Protein AF-A0A2S8PCD6-F1 (afdb_monomer)

Nearest PDB structures (foldseek):
  4hvy-assembly1_A  TM=9.288E-01  e=7.776E-04  Homo sapiens
  2qjo-assembly1_C-2  TM=8.818E-01  e=7.754E-03  Synechocystis sp. PCC 6803
  2qjo-assembly1_A-2  TM=8.783E-01  e=7.754E-03  Synechocystis sp. PCC 6803
  5gp0-assembly1_I  TM=9.052E-01  e=1.496E-02  Arabidopsis thaliana
  3cng-assembly1_B  TM=9.255E-01  e=3.753E-02  Nitrosomonas europaea ATCC 19718

Secondary structure (DSSP, 8-state):
--S-----EEE--EEETTEEE-EEP-SGGGTT-EE-SEEEPPTT--HHHHHHHHHHHHH--------------

pLDDT: mean 92.4, std 10.73, range [44.44, 98.31]

Radius of gyration: 13.42 Å; Cα contacts (8 Å, |Δi|>4): 88; chains: 1; bounding box: 30×26×46 Å

Mean predicted aligned error: 4.36 Å

Solvent-accessible surface area (backbone atoms only — not comparable to full-atom values): 4902 Å² total; per-residue (Å²): 133,79,98,78,74,86,84,54,69,31,73,45,86,49,74,57,96,92,42,72,57,67,42,69,39,80,52,83,94,46,53,79,41,75,43,54,41,52,42,67,59,55,93,92,54,54,69,66,57,35,36,45,49,31,32,30,74,77,70,70,49,88,78,78,92,87,76,88,91,80,85,82,136

Foldseek 3Di:
DDDDDDWDKAFDWDDDPNDTDWDADPDPVRGRDIGGQMDTDDPPDDNQRRNQVSCCVRPVDGDDDDDDPDDDD

Structure (mmCIF, N/CA/C/O backbone):
data_AF-A0A2S8PCD6-F1
#
_entry.id   AF-A0A2S8PCD6-F1
#
loop_
_atom_site.group_PDB
_atom_site.id
_atom_site.type_symbol
_atom_site.label_atom_id
_atom_site.label_alt_id
_atom_site.label_comp_id
_atom_site.label_asym_id
_atom_site.label_entity_id
_atom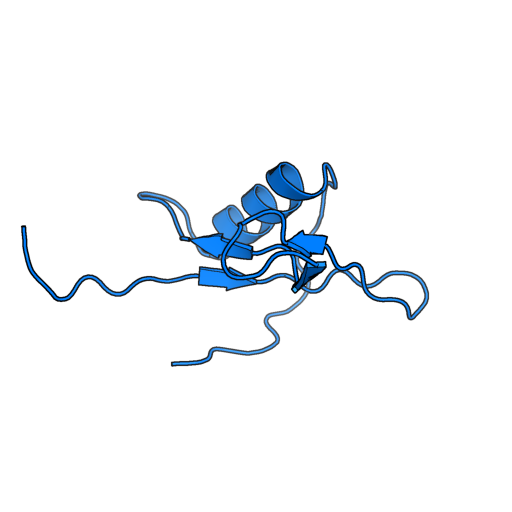_site.label_seq_id
_atom_site.pdbx_PDB_ins_code
_atom_site.Cartn_x
_atom_site.Cartn_y
_atom_site.Cartn_z
_atom_site.occupancy
_atom_site.B_iso_or_equiv
_atom_site.auth_seq_id
_atom_site.auth_comp_id
_atom_site.auth_asym_id
_atom_site.auth_atom_id
_atom_site.pdbx_PDB_model_num
ATOM 1 N N . MET A 1 1 ? -4.273 -5.091 26.974 1.00 44.78 1 MET A N 1
ATOM 2 C CA . MET A 1 1 ? -5.139 -5.655 25.918 1.00 44.78 1 MET A CA 1
ATOM 3 C C . MET A 1 1 ? -4.269 -6.586 25.084 1.00 44.78 1 MET A C 1
ATOM 5 O O . MET A 1 1 ? -3.096 -6.277 24.933 1.00 44.78 1 MET A O 1
ATOM 9 N N . ASN A 1 2 ? -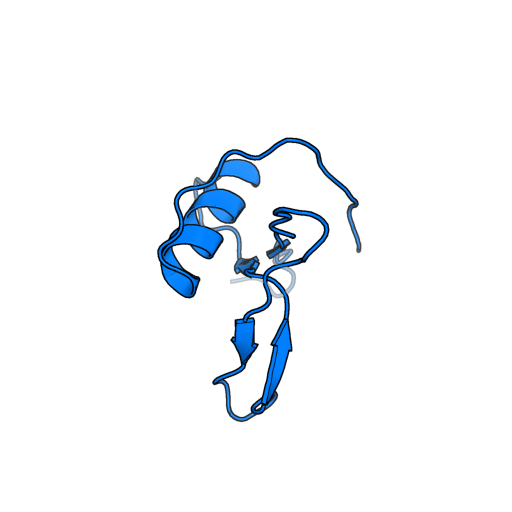4.795 -7.761 24.741 1.00 44.44 2 ASN A N 1
ATOM 10 C CA . ASN A 1 2 ? -4.071 -9.021 24.517 1.00 44.44 2 ASN A CA 1
ATOM 11 C C . ASN A 1 2 ? -2.997 -9.031 23.413 1.00 44.44 2 ASN A C 1
ATOM 13 O O . ASN A 1 2 ? -3.080 -8.322 22.421 1.00 44.44 2 ASN A O 1
ATOM 17 N N . SER A 1 3 ? -2.017 -9.910 23.611 1.00 56.88 3 SER A N 1
ATOM 18 C CA . SER A 1 3 ? -0.774 -10.098 22.862 1.00 56.88 3 SER A CA 1
ATOM 19 C C . SER A 1 3 ? -0.869 -10.967 21.593 1.00 56.88 3 SER A C 1
ATO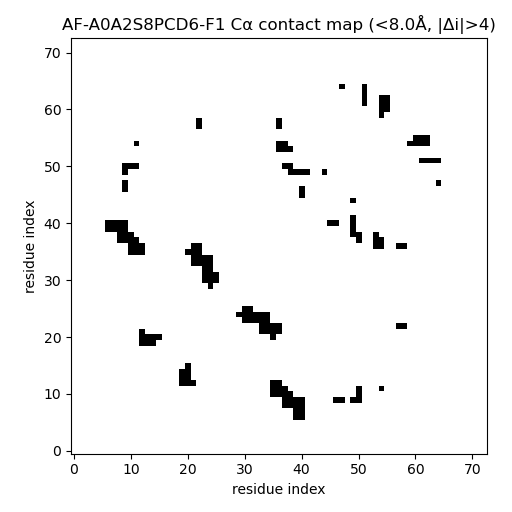M 21 O O . SER A 1 3 ? 0.099 -11.643 21.288 1.00 56.88 3 SER A O 1
ATOM 23 N N . GLU A 1 4 ? -1.978 -10.963 20.849 1.00 59.09 4 GLU A N 1
ATOM 24 C CA . GLU A 1 4 ? -2.128 -11.723 19.582 1.00 59.09 4 GLU A CA 1
ATOM 25 C C . GLU A 1 4 ? -3.207 -11.056 18.695 1.00 59.09 4 GLU A C 1
ATOM 27 O O . GLU A 1 4 ? -4.246 -11.643 18.392 1.00 59.09 4 GLU A O 1
ATOM 32 N N . GLU A 1 5 ? -3.046 -9.776 18.345 1.00 72.69 5 GLU A N 1
ATOM 33 C CA . GLU A 1 5 ? -3.962 -9.127 17.398 1.00 72.69 5 GLU A CA 1
ATOM 34 C C . GLU A 1 5 ? -3.406 -9.298 15.980 1.00 72.69 5 GLU A C 1
ATOM 36 O O . GLU A 1 5 ? -2.325 -8.800 15.663 1.00 72.69 5 GLU A O 1
ATOM 41 N N . ASN A 1 6 ? -4.118 -10.051 15.135 1.00 82.81 6 ASN A N 1
ATOM 42 C CA . ASN A 1 6 ? -3.729 -10.258 13.741 1.00 82.81 6 ASN A CA 1
ATOM 43 C C . ASN A 1 6 ? -3.657 -8.905 13.023 1.00 82.81 6 ASN A C 1
ATOM 45 O O . ASN A 1 6 ? -4.675 -8.235 12.838 1.00 82.81 6 ASN A O 1
ATOM 49 N N . ILE A 1 7 ? -2.457 -8.516 12.594 1.00 90.94 7 ILE A N 1
ATOM 50 C CA . ILE A 1 7 ? -2.261 -7.303 11.804 1.00 90.94 7 ILE A CA 1
ATOM 51 C C . ILE A 1 7 ? -2.503 -7.660 10.343 1.00 90.94 7 ILE A C 1
ATOM 53 O O . ILE A 1 7 ? -1.706 -8.361 9.727 1.00 90.94 7 ILE A O 1
ATOM 57 N N . ILE A 1 8 ? -3.597 -7.149 9.783 1.00 94.44 8 ILE A N 1
ATOM 58 C CA . ILE A 1 8 ? -3.878 -7.282 8.355 1.00 94.44 8 ILE A CA 1
ATOM 59 C C . ILE A 1 8 ? -3.368 -6.035 7.636 1.00 94.44 8 ILE A C 1
ATOM 61 O O . ILE A 1 8 ? -3.663 -4.909 8.042 1.00 94.44 8 ILE A O 1
ATOM 65 N N . VAL A 1 9 ? -2.607 -6.246 6.565 1.00 96.38 9 VAL A N 1
ATOM 66 C CA . VAL A 1 9 ? -2.051 -5.194 5.711 1.00 96.38 9 VAL A CA 1
ATOM 67 C C . VAL A 1 9 ? -2.569 -5.391 4.293 1.00 96.38 9 VAL A C 1
ATOM 69 O O . VAL A 1 9 ? -2.561 -6.510 3.781 1.00 96.38 9 VAL A O 1
ATOM 72 N N . ALA A 1 10 ? -2.999 -4.306 3.655 1.00 97.56 10 ALA A N 1
ATOM 73 C CA . ALA A 1 10 ? -3.290 -4.286 2.229 1.00 97.56 10 ALA A CA 1
ATOM 74 C C . ALA A 1 10 ? -2.110 -3.660 1.477 1.00 97.56 10 ALA A C 1
ATOM 76 O O . ALA A 1 10 ? -1.587 -2.632 1.897 1.00 97.56 10 ALA A O 1
ATOM 77 N N . SER A 1 11 ? -1.697 -4.272 0.368 1.00 97.44 11 SER A N 1
ATOM 78 C CA . SER A 1 11 ? -0.648 -3.760 -0.520 1.00 97.44 11 SER A CA 1
ATOM 79 C C . SER A 1 11 ? -1.170 -3.717 -1.952 1.00 97.44 11 SER A C 1
ATOM 81 O O . SER A 1 11 ? -1.833 -4.659 -2.396 1.00 97.44 11 SER A O 1
ATOM 83 N N . VAL A 1 12 ? -0.909 -2.620 -2.667 1.00 98.06 12 VAL A N 1
ATOM 84 C CA . VAL A 1 12 ? -1.505 -2.366 -3.984 1.00 98.06 12 VAL A CA 1
ATOM 85 C C . VAL A 1 12 ? -0.437 -2.147 -5.043 1.00 98.06 12 VAL A C 1
ATOM 87 O O . VAL A 1 12 ? 0.278 -1.151 -5.041 1.00 98.06 12 VAL A O 1
ATOM 90 N N . SER A 1 13 ? -0.395 -3.030 -6.038 1.00 97.06 13 SER A N 1
ATOM 91 C CA . SER A 1 13 ? 0.367 -2.786 -7.263 1.00 97.06 13 SER A CA 1
ATOM 92 C C . SER A 1 13 ? -0.470 -1.957 -8.239 1.00 97.06 13 SER A C 1
ATOM 94 O O . SER A 1 13 ? -1.492 -2.422 -8.751 1.00 97.06 13 SER A O 1
ATOM 96 N N . VAL A 1 14 ? -0.032 -0.733 -8.533 1.00 96.25 14 VAL A N 1
ATOM 97 C CA . VAL A 1 14 ? -0.674 0.131 -9.534 1.00 96.25 14 VAL A CA 1
ATOM 98 C C . VAL A 1 14 ? 0.079 0.003 -10.854 1.00 96.25 14 VAL A C 1
ATOM 100 O O . VAL A 1 14 ? 1.242 0.388 -10.945 1.00 96.25 14 VAL A O 1
ATOM 103 N N . LEU A 1 15 ? -0.586 -0.541 -11.878 1.00 94.94 15 LEU A N 1
ATOM 104 C CA . LEU A 1 15 ? -0.006 -0.738 -13.208 1.00 94.94 15 LEU A CA 1
ATOM 105 C C . LEU A 1 15 ? -0.555 0.276 -14.213 1.00 94.94 15 LEU A C 1
ATOM 107 O O . LEU A 1 15 ? -1.772 0.451 -14.333 1.00 94.94 15 LEU A O 1
ATOM 111 N N . ARG A 1 16 ? 0.336 0.881 -15.001 1.00 92.62 16 ARG A N 1
ATOM 112 C CA . ARG A 1 16 ? -0.019 1.759 -16.122 1.00 92.62 16 ARG A CA 1
ATOM 113 C C . ARG A 1 16 ? 1.001 1.593 -17.242 1.00 92.62 16 ARG A C 1
ATOM 115 O O . ARG A 1 16 ? 2.191 1.674 -16.998 1.00 92.62 16 ARG A O 1
ATOM 122 N N . ASN A 1 17 ? 0.533 1.365 -18.471 1.00 95.38 17 ASN A N 1
ATOM 123 C CA . ASN A 1 17 ? 1.387 1.246 -19.663 1.00 95.38 17 ASN A CA 1
ATOM 124 C C . ASN A 1 17 ? 2.524 0.205 -19.549 1.00 95.38 17 ASN A C 1
ATOM 126 O O . ASN A 1 17 ? 3.588 0.387 -20.126 1.00 95.38 17 ASN A O 1
ATOM 130 N N . GLY A 1 18 ? 2.300 -0.892 -18.816 1.00 94.81 18 GLY A N 1
ATOM 131 C CA . GLY A 1 18 ? 3.320 -1.926 -18.591 1.00 94.81 18 GLY A CA 1
ATOM 132 C C . GLY A 1 18 ? 4.336 -1.591 -17.494 1.00 94.81 18 GLY A C 1
ATOM 133 O O . GLY A 1 18 ? 5.202 -2.411 -17.209 1.00 94.81 18 GLY A O 1
ATOM 134 N N . GLU A 1 19 ? 4.207 -0.434 -16.850 1.00 96.06 19 GLU A N 1
ATOM 135 C CA . GLU A 1 19 ? 5.034 -0.008 -15.724 1.00 96.06 19 GLU A CA 1
ATOM 136 C C . GLU A 1 19 ? 4.275 -0.176 -14.405 1.00 96.06 19 GLU A C 1
ATOM 138 O O . GLU A 1 19 ? 3.037 -0.175 -14.376 1.00 96.06 19 GLU A O 1
ATOM 143 N N . VAL A 1 20 ? 5.024 -0.300 -13.307 1.00 95.50 20 VAL A N 1
ATOM 144 C CA . VAL A 1 20 ? 4.480 -0.385 -11.951 1.00 95.50 20 VAL A CA 1
ATOM 145 C C . VAL A 1 20 ? 4.885 0.835 -11.135 1.00 95.50 20 VAL A C 1
ATOM 147 O O . VAL A 1 20 ? 6.039 1.261 -11.159 1.00 95.50 20 VAL A O 1
ATOM 150 N N . PHE A 1 21 ? 3.925 1.405 -10.415 1.00 96.19 21 PHE A N 1
ATOM 151 C CA . PHE A 1 21 ? 4.181 2.498 -9.489 1.00 96.19 21 PHE A CA 1
ATOM 152 C C . PHE A 1 21 ? 4.726 1.954 -8.166 1.00 96.19 21 PHE A C 1
ATOM 154 O O . PHE A 1 21 ? 4.154 1.030 -7.586 1.00 96.19 21 PHE A O 1
ATOM 161 N N . MET A 1 22 ? 5.805 2.564 -7.685 1.00 96.69 22 MET A N 1
ATOM 162 C CA . MET A 1 22 ? 6.473 2.226 -6.431 1.00 96.69 22 MET A CA 1
ATOM 163 C C . MET A 1 22 ? 6.666 3.500 -5.610 1.00 96.69 22 MET A C 1
ATOM 165 O O . MET A 1 22 ? 6.898 4.574 -6.169 1.00 96.69 22 MET A O 1
ATOM 169 N N . ILE A 1 23 ? 6.626 3.372 -4.290 1.00 95.56 23 ILE A N 1
ATOM 170 C CA . ILE A 1 23 ? 6.999 4.431 -3.351 1.00 95.56 23 ILE A CA 1
ATOM 171 C C . ILE A 1 23 ? 8.377 4.141 -2.765 1.00 95.56 23 ILE A C 1
ATOM 173 O O . ILE A 1 23 ? 8.764 2.983 -2.607 1.00 95.56 23 ILE A O 1
ATOM 177 N N . GLN A 1 24 ? 9.125 5.195 -2.444 1.00 95.50 24 GLN A N 1
ATOM 178 C CA . GLN A 1 24 ? 10.383 5.068 -1.717 1.00 95.50 24 GLN A CA 1
ATOM 179 C C . GLN A 1 24 ? 10.143 5.325 -0.229 1.00 95.50 24 GLN A C 1
ATOM 181 O O . GLN A 1 24 ? 9.611 6.369 0.157 1.00 95.50 24 GLN A O 1
ATOM 186 N N . GLU A 1 25 ? 10.551 4.372 0.601 1.00 93.44 25 GLU A N 1
ATOM 187 C CA . GLU A 1 25 ? 10.382 4.408 2.048 1.00 93.44 25 GLU A CA 1
ATOM 188 C C . GLU A 1 25 ? 11.126 5.599 2.665 1.00 93.44 25 GLU A C 1
ATOM 190 O O . GLU A 1 25 ? 12.323 5.810 2.440 1.00 93.44 25 GLU A O 1
ATOM 195 N N . LYS A 1 26 ? 10.408 6.365 3.492 1.00 89.38 26 LYS A N 1
ATOM 196 C CA . LYS A 1 26 ? 10.966 7.490 4.263 1.00 89.38 26 LYS A CA 1
ATOM 197 C C . LYS A 1 26 ? 11.313 7.111 5.703 1.00 89.38 26 LYS A C 1
ATOM 199 O O . LYS A 1 26 ? 11.979 7.881 6.392 1.00 89.38 26 LYS A O 1
ATOM 204 N N . LYS A 1 27 ? 10.859 5.947 6.182 1.00 88.69 27 LYS A N 1
ATOM 205 C CA . LYS A 1 27 ? 11.143 5.467 7.542 1.00 88.69 27 LYS A CA 1
ATOM 206 C 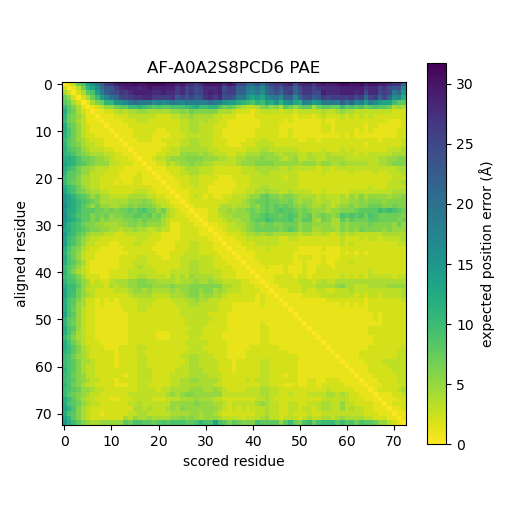C . LYS A 1 27 ? 12.623 5.128 7.669 1.00 88.69 27 LYS A C 1
ATOM 208 O O . LYS A 1 27 ? 13.158 4.404 6.840 1.00 88.69 27 LYS A O 1
ATOM 213 N N . ALA A 1 28 ? 13.265 5.589 8.743 1.00 89.81 28 ALA A N 1
ATOM 214 C CA . ALA A 1 28 ? 14.708 5.427 8.943 1.00 89.81 28 ALA A CA 1
ATOM 215 C C . ALA A 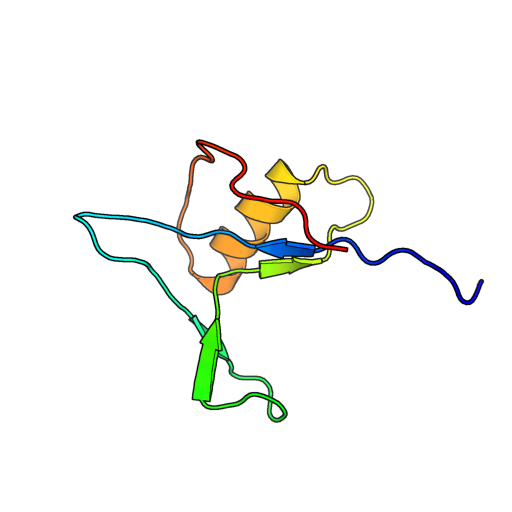1 28 ? 15.190 3.966 8.839 1.00 89.81 28 ALA A C 1
ATOM 217 O O . ALA 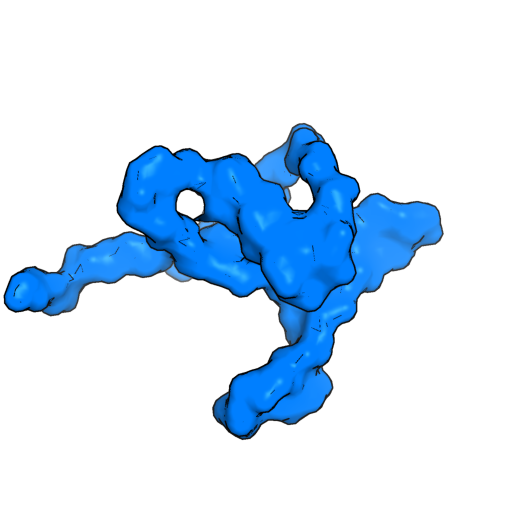A 1 28 ? 16.269 3.714 8.315 1.00 89.81 28 ALA A O 1
ATOM 218 N N . SER A 1 29 ? 14.379 3.001 9.282 1.00 93.12 29 SER A N 1
ATOM 219 C CA . SER A 1 29 ? 14.702 1.568 9.234 1.00 93.12 29 SER A CA 1
ATOM 220 C C . SER A 1 29 ? 14.736 0.967 7.825 1.00 93.12 29 SER A C 1
ATOM 222 O O . SER A 1 29 ? 15.301 -0.105 7.646 1.00 93.12 29 SER A O 1
ATOM 224 N N . ALA A 1 30 ? 14.106 1.618 6.847 1.00 89.56 30 ALA A N 1
ATOM 225 C CA . ALA A 1 30 ? 13.954 1.128 5.477 1.00 89.56 30 ALA A CA 1
ATOM 226 C C . ALA A 1 30 ? 14.273 2.213 4.436 1.00 89.56 30 ALA A C 1
ATOM 228 O O . ALA A 1 30 ? 13.904 2.086 3.272 1.00 89.56 30 ALA A O 1
ATOM 229 N N . TYR A 1 31 ? 14.931 3.298 4.850 1.00 93.00 31 TYR A N 1
ATOM 230 C CA . TYR A 1 31 ? 15.090 4.487 4.025 1.00 93.00 31 TYR A CA 1
ATOM 231 C C . TYR A 1 31 ? 15.775 4.162 2.694 1.00 93.00 31 TYR A C 1
ATOM 233 O O . TYR A 1 31 ? 16.819 3.509 2.659 1.00 93.00 31 TYR A O 1
ATOM 241 N N . GLY A 1 32 ? 15.191 4.643 1.597 1.00 93.38 32 GLY A N 1
ATOM 242 C CA . GLY A 1 32 ? 15.724 4.440 0.251 1.00 93.38 32 GLY A CA 1
ATOM 243 C C . GLY A 1 32 ? 15.306 3.127 -0.418 1.00 93.38 32 GLY A C 1
ATOM 244 O O . GLY A 1 32 ? 15.500 2.998 -1.629 1.00 93.38 32 GLY A O 1
ATOM 245 N N . LEU A 1 33 ? 14.696 2.191 0.321 1.00 96.25 33 LEU A N 1
ATOM 246 C CA . LEU A 1 33 ? 14.083 0.996 -0.256 1.00 96.25 33 LEU A CA 1
ATOM 247 C C . LEU A 1 33 ? 12.781 1.348 -0.979 1.00 96.25 33 LEU A C 1
ATOM 249 O O . LEU A 1 33 ? 12.112 2.329 -0.652 1.00 96.25 33 LEU A O 1
ATOM 253 N N . TRP A 1 34 ? 12.430 0.532 -1.968 1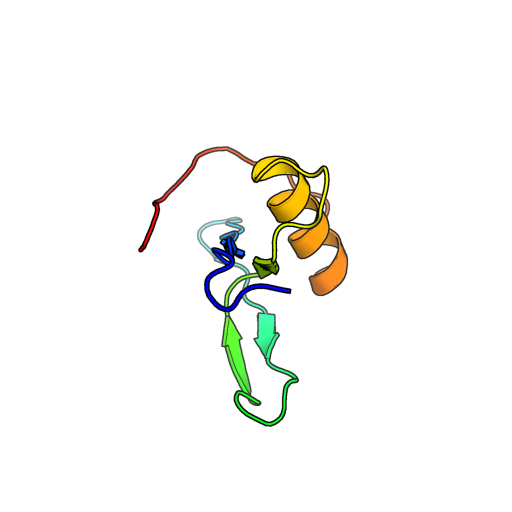.00 96.00 34 TRP A N 1
ATOM 254 C CA . TRP A 1 34 ? 11.199 0.675 -2.737 1.00 96.00 34 TRP A CA 1
ATOM 255 C C . TRP A 1 34 ? 10.148 -0.312 -2.249 1.00 96.00 34 TRP A C 1
ATOM 257 O O . TRP A 1 34 ? 10.462 -1.475 -1.998 1.00 96.00 34 TRP A O 1
ATOM 267 N N . ASN A 1 35 ? 8.906 0.147 -2.167 1.00 95.62 35 ASN A N 1
ATOM 268 C CA . ASN A 1 35 ? 7.763 -0.654 -1.755 1.00 95.62 35 ASN A CA 1
ATOM 269 C C . ASN A 1 35 ? 6.525 -0.308 -2.599 1.00 95.62 35 ASN A C 1
ATOM 271 O O . ASN A 1 35 ? 6.505 0.694 -3.321 1.00 95.62 35 ASN A O 1
ATOM 275 N N . PHE A 1 36 ? 5.492 -1.138 -2.521 1.00 96.75 36 PHE A N 1
ATOM 276 C CA . PHE A 1 36 ? 4.166 -0.771 -3.009 1.00 96.75 36 PHE A CA 1
ATOM 277 C C . PHE A 1 36 ? 3.446 0.100 -1.978 1.00 96.75 36 PHE A C 1
ATOM 279 O O . PHE A 1 36 ? 3.700 -0.065 -0.782 1.00 96.75 36 PHE A O 1
ATOM 286 N N . PRO A 1 37 ? 2.508 0.961 -2.415 1.00 97.00 37 PRO A N 1
ATOM 287 C CA . PRO A 1 37 ? 1.587 1.602 -1.495 1.00 97.00 37 PRO A CA 1
ATOM 288 C C . PRO A 1 37 ? 0.886 0.557 -0.632 1.00 97.00 37 PRO A C 1
ATOM 290 O O . PRO A 1 37 ? 0.332 -0.421 -1.158 1.00 97.00 37 PRO A O 1
ATOM 293 N N . SER A 1 38 ? 0.980 0.708 0.683 1.00 96.50 38 SER A N 1
ATOM 294 C CA . SER A 1 38 ? 0.476 -0.304 1.604 1.00 96.50 38 SER A CA 1
ATOM 295 C C . SER A 1 38 ? 0.308 0.209 3.020 1.00 96.50 38 SER A C 1
ATOM 297 O O . SER A 1 38 ? 1.100 1.005 3.509 1.00 96.50 38 SER A O 1
ATOM 299 N N . GLY A 1 39 ? -0.655 -0.369 3.729 1.00 95.81 39 GLY A N 1
ATOM 300 C CA . GLY A 1 39 ? -0.817 -0.075 5.140 1.00 95.81 39 GLY A CA 1
ATOM 301 C C . GLY A 1 39 ? -1.830 -0.958 5.839 1.00 95.81 39 GLY A C 1
ATOM 302 O O . GLY A 1 39 ? -2.363 -1.926 5.285 1.00 95.81 39 GLY A O 1
ATOM 303 N N . ARG A 1 40 ? -1.979 -0.689 7.133 1.00 96.69 40 ARG A N 1
ATOM 304 C CA . ARG A 1 40 ? -2.734 -1.542 8.051 1.00 96.69 40 ARG A CA 1
ATOM 305 C C . ARG A 1 40 ? -4.217 -1.259 7.895 1.00 96.69 40 ARG A C 1
ATOM 307 O O . ARG A 1 40 ? -4.620 -0.107 7.787 1.00 96.69 40 ARG A O 1
ATOM 314 N N . ARG A 1 41 ? -5.021 -2.317 7.960 1.00 96.44 41 ARG A N 1
ATOM 315 C CA . ARG A 1 41 ? -6.473 -2.179 8.035 1.00 96.44 41 ARG A CA 1
ATOM 316 C C . ARG A 1 41 ? -6.854 -1.459 9.323 1.00 96.44 41 ARG A C 1
ATOM 318 O O . ARG A 1 41 ? -6.440 -1.885 10.405 1.00 96.44 41 ARG A O 1
ATOM 325 N N . GLU A 1 42 ? -7.664 -0.416 9.209 1.00 95.06 42 GLU A N 1
ATOM 326 C CA . GLU A 1 42 ? -8.201 0.285 10.370 1.00 95.06 42 GLU A CA 1
ATOM 327 C C . GLU A 1 42 ? -9.521 -0.335 10.852 1.00 95.06 42 GLU A C 1
ATOM 329 O O . GLU A 1 42 ? -10.153 -1.169 10.193 1.00 95.06 42 GLU A O 1
ATOM 334 N N . ALA A 1 43 ? -9.934 0.028 12.068 1.00 92.31 43 ALA A N 1
ATOM 335 C CA . ALA A 1 43 ? -11.171 -0.476 12.645 1.00 92.31 43 ALA A CA 1
ATOM 336 C C . ALA A 1 43 ? -12.382 0.035 11.849 1.00 92.31 43 ALA A C 1
ATOM 338 O O . ALA A 1 43 ? -12.604 1.235 11.742 1.00 92.31 43 ALA A O 1
ATOM 339 N N . GLY A 1 44 ? -13.191 -0.896 11.341 1.00 92.44 44 GLY A N 1
ATOM 340 C CA . GLY A 1 44 ? -14.386 -0.585 10.555 1.00 92.44 44 GLY A CA 1
ATOM 341 C C . GLY A 1 44 ? -14.180 -0.595 9.040 1.00 92.44 44 GLY A C 1
ATOM 342 O O . GLY A 1 44 ? -15.183 -0.590 8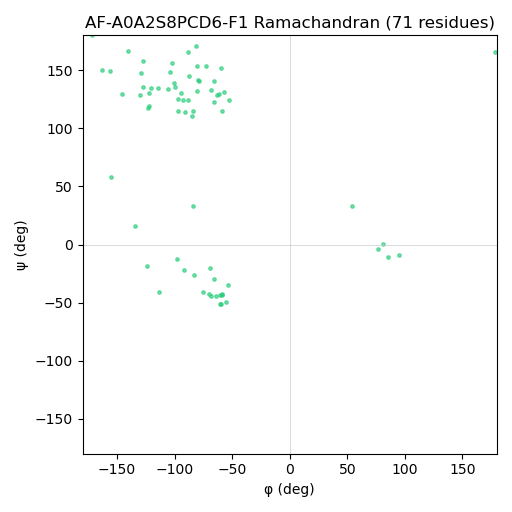.339 1.00 92.44 44 GLY A O 1
ATOM 343 N N . GLU A 1 45 ? -12.940 -0.691 8.549 1.00 95.00 45 GLU A N 1
ATOM 344 C CA . GLU A 1 45 ? -12.651 -0.808 7.113 1.00 95.00 45 GLU A CA 1
ATOM 345 C C . GLU A 1 45 ? -12.674 -2.268 6.641 1.00 95.00 45 GLU A C 1
ATOM 347 O O . GLU A 1 45 ? -12.208 -3.176 7.348 1.00 95.00 45 GLU A O 1
ATOM 352 N N . ASP A 1 46 ? -13.142 -2.501 5.417 1.00 95.50 46 ASP A N 1
ATOM 353 C CA . ASP A 1 46 ? -12.800 -3.704 4.663 1.00 95.50 46 ASP A CA 1
ATOM 354 C C . ASP A 1 46 ? -11.418 -3.584 3.974 1.00 95.50 46 ASP A C 1
ATOM 356 O O . ASP A 1 46 ? -10.778 -2.533 3.962 1.00 95.50 46 ASP A O 1
ATOM 360 N N . LEU A 1 47 ? -10.909 -4.688 3.411 1.00 95.19 47 LEU A N 1
ATOM 361 C CA . LEU A 1 47 ? -9.579 -4.697 2.778 1.00 95.19 47 LEU A CA 1
ATOM 362 C C . LEU A 1 47 ? -9.493 -3.816 1.526 1.00 95.19 47 LEU A C 1
ATOM 364 O O . LEU A 1 47 ? -8.408 -3.338 1.191 1.00 95.19 47 LEU A O 1
ATOM 368 N N . ALA A 1 48 ? -10.603 -3.644 0.810 1.00 96.62 48 ALA A N 1
ATOM 369 C CA . ALA A 1 48 ? -10.653 -2.826 -0.391 1.00 96.62 48 ALA A CA 1
ATOM 370 C C . ALA A 1 48 ? -10.649 -1.334 -0.035 1.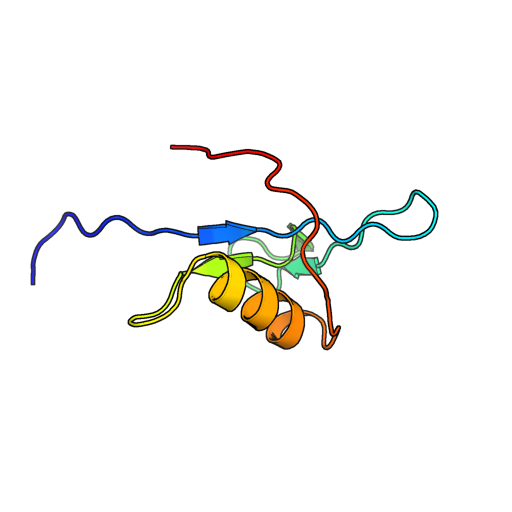00 96.62 48 ALA A C 1
ATOM 372 O O . ALA A 1 48 ? -9.939 -0.565 -0.682 1.00 96.62 48 ALA A O 1
ATOM 373 N N . GLU A 1 49 ? -11.384 -0.943 1.004 1.00 97.81 49 GLU A N 1
ATOM 374 C CA . GLU A 1 49 ? -11.388 0.406 1.570 1.00 97.81 49 GLU A CA 1
ATOM 375 C C . GLU A 1 49 ? -9.989 0.796 2.048 1.00 97.81 49 GLU A C 1
ATOM 377 O O . GLU A 1 49 ? -9.452 1.803 1.582 1.00 97.81 49 GLU A O 1
ATOM 382 N N . THR A 1 50 ? -9.344 -0.057 2.855 1.00 97.88 50 THR A N 1
ATOM 383 C CA . THR A 1 50 ? -7.953 0.146 3.287 1.00 97.88 50 THR A CA 1
ATOM 384 C C . THR A 1 50 ? -7.017 0.307 2.090 1.00 97.88 50 THR A C 1
ATOM 386 O O . THR A 1 50 ? -6.253 1.264 2.021 1.00 97.88 50 THR A O 1
ATOM 389 N N . ALA A 1 51 ? -7.087 -0.590 1.102 1.00 97.88 51 ALA A N 1
ATOM 390 C CA . ALA A 1 51 ? -6.230 -0.532 -0.081 1.00 97.88 51 ALA A CA 1
ATOM 391 C C . ALA A 1 51 ? -6.381 0.783 -0.871 1.00 97.88 51 ALA A C 1
ATOM 393 O O . ALA A 1 51 ? -5.387 1.352 -1.323 1.00 97.88 51 ALA A O 1
ATOM 394 N N . VAL A 1 52 ? -7.611 1.273 -1.055 1.00 98.06 52 VAL A N 1
ATOM 395 C CA . VAL A 1 52 ? -7.868 2.534 -1.769 1.00 98.06 52 VAL A CA 1
ATOM 396 C C . VAL A 1 52 ? -7.401 3.740 -0.949 1.00 98.06 52 VAL A C 1
ATOM 398 O O . VAL A 1 52 ? -6.780 4.639 -1.522 1.00 98.06 52 VAL A O 1
ATOM 401 N N . ARG A 1 53 ? -7.652 3.755 0.369 1.00 98.31 53 ARG A N 1
ATOM 402 C CA . ARG A 1 53 ? -7.204 4.827 1.273 1.00 98.31 53 ARG A CA 1
ATOM 403 C C . ARG A 1 53 ? -5.682 4.952 1.284 1.00 98.31 53 ARG A C 1
ATOM 405 O O . ARG A 1 53 ? -5.176 6.041 1.037 1.00 98.31 53 ARG A O 1
ATOM 412 N N . GLU A 1 54 ? -4.963 3.852 1.488 1.00 97.88 54 GLU A N 1
ATOM 413 C CA . GLU A 1 54 ? -3.494 3.851 1.570 1.00 97.88 54 GLU A CA 1
ATOM 414 C C . GLU A 1 54 ? -2.855 4.363 0.272 1.00 97.88 54 GLU A C 1
ATOM 416 O O . GLU A 1 54 ? -1.979 5.228 0.290 1.00 97.88 54 GLU A O 1
ATOM 421 N N . VAL A 1 55 ? -3.359 3.924 -0.891 1.00 97.81 55 VAL A N 1
ATOM 422 C CA . VAL A 1 55 ? -2.896 4.463 -2.179 1.00 97.81 55 VAL A CA 1
ATOM 423 C C . VAL A 1 55 ? -3.128 5.971 -2.251 1.00 97.81 55 VAL A C 1
ATOM 425 O O . VAL A 1 55 ? -2.236 6.705 -2.687 1.00 97.81 55 VAL A O 1
ATOM 428 N N . LYS A 1 56 ? -4.296 6.456 -1.820 1.00 97.88 56 LYS A N 1
ATOM 429 C CA . LYS A 1 56 ? -4.606 7.885 -1.846 1.00 97.88 56 LYS A CA 1
ATOM 430 C C . LYS A 1 56 ? -3.692 8.689 -0.921 1.00 97.88 56 LYS A C 1
ATOM 432 O O . LYS A 1 56 ? -3.197 9.733 -1.340 1.00 97.88 56 LYS A O 1
ATOM 437 N N . GLU A 1 57 ? -3.456 8.216 0.296 1.00 97.06 57 GLU A N 1
ATOM 438 C CA . GLU A 1 57 ? -2.650 8.902 1.311 1.00 97.06 57 GLU A CA 1
ATOM 439 C C . GLU A 1 57 ? -1.166 8.957 0.937 1.00 97.06 57 GLU A C 1
ATOM 441 O O . GLU A 1 57 ? -0.541 10.016 1.033 1.00 97.06 57 GLU A O 1
ATOM 446 N N . GLU A 1 58 ? -0.601 7.851 0.450 1.00 96.12 58 GLU A N 1
ATOM 447 C CA . GLU A 1 58 ? 0.834 7.762 0.165 1.00 96.12 58 GLU A CA 1
ATOM 448 C C . GLU A 1 58 ? 1.219 8.347 -1.200 1.00 96.12 58 GLU A C 1
ATOM 450 O O . GLU A 1 58 ? 2.358 8.782 -1.394 1.00 96.12 58 GLU A O 1
ATOM 455 N N . THR A 1 59 ? 0.285 8.365 -2.159 1.00 95.00 59 THR A N 1
ATOM 456 C CA . THR A 1 59 ? 0.586 8.710 -3.562 1.00 95.00 59 THR A CA 1
ATOM 457 C C . THR A 1 59 ? -0.250 9.859 -4.126 1.00 95.00 59 THR A C 1
ATOM 459 O O . THR A 1 59 ? 0.114 10.435 -5.151 1.00 95.00 59 THR A O 1
ATOM 462 N N . GLY A 1 60 ? -1.381 10.195 -3.498 1.00 96.88 60 GLY A N 1
ATOM 463 C CA . GLY A 1 60 ? -2.360 11.158 -4.010 1.00 96.88 60 GLY A CA 1
ATOM 464 C C . GLY A 1 60 ? -3.263 10.626 -5.130 1.00 96.88 60 GLY A C 1
ATOM 465 O O . GLY A 1 60 ? -4.180 11.337 -5.557 1.00 96.88 60 GLY A O 1
ATOM 466 N N . LEU A 1 61 ? -3.046 9.396 -5.605 1.00 96.50 61 LEU A N 1
ATOM 467 C CA . LEU A 1 61 ? -3.787 8.807 -6.719 1.00 96.50 61 LEU A CA 1
ATOM 468 C C . LEU A 1 61 ? -5.165 8.297 -6.290 1.00 96.50 61 LEU A C 1
ATOM 470 O O . LEU A 1 61 ? -5.315 7.667 -5.249 1.00 96.50 61 LEU A O 1
ATOM 474 N N . ASP A 1 62 ? -6.158 8.504 -7.151 1.00 97.12 62 ASP A N 1
ATOM 475 C CA . ASP A 1 62 ? -7.451 7.827 -7.061 1.00 97.12 62 ASP A CA 1
ATOM 476 C C . ASP A 1 62 ? -7.410 6.560 -7.920 1.00 97.12 62 ASP A C 1
ATOM 478 O O . ASP A 1 62 ? -7.100 6.610 -9.115 1.00 97.12 62 ASP A O 1
ATOM 482 N N . VAL A 1 63 ? -7.713 5.411 -7.316 1.00 96.44 63 VAL A N 1
ATOM 483 C CA . VAL A 1 63 ? -7.614 4.104 -7.977 1.00 96.44 63 VAL A CA 1
ATOM 484 C C . VAL A 1 63 ? -8.904 3.305 -7.870 1.00 96.44 63 VAL A C 1
ATOM 486 O O . VAL A 1 63 ? -9.724 3.500 -6.979 1.00 96.44 63 VAL A O 1
ATOM 489 N N . ARG A 1 64 ? -9.063 2.353 -8.791 1.00 96.19 64 ARG A N 1
ATOM 490 C CA . ARG A 1 64 ? -10.107 1.330 -8.742 1.00 96.19 64 ARG A CA 1
ATOM 491 C C . ARG A 1 64 ? -9.453 -0.044 -8.753 1.00 96.19 64 ARG A C 1
ATOM 493 O O . ARG A 1 64 ? -8.773 -0.390 -9.721 1.00 96.19 64 ARG A O 1
ATOM 500 N N . LEU A 1 65 ? -9.687 -0.826 -7.702 1.00 96.75 65 LEU A N 1
ATOM 501 C CA . LEU A 1 65 ? -9.173 -2.190 -7.596 1.00 96.75 65 LEU A CA 1
ATOM 502 C C . LEU A 1 65 ? -9.806 -3.086 -8.667 1.00 96.75 65 LEU A C 1
ATOM 504 O O . LEU A 1 65 ? -10.994 -2.966 -8.975 1.00 96.75 65 LEU A O 1
ATOM 508 N N . LYS A 1 66 ? -8.997 -3.976 -9.250 1.00 95.94 66 LYS A N 1
ATOM 509 C CA . LYS A 1 66 ? -9.436 -4.893 -10.315 1.00 95.94 66 LYS A CA 1
ATOM 510 C C . LYS A 1 66 ? -9.425 -6.355 -9.894 1.00 95.94 66 LYS A C 1
ATOM 512 O O . LYS A 1 66 ? -10.313 -7.099 -10.291 1.00 95.94 66 LYS A O 1
ATOM 517 N N . VAL A 1 67 ? -8.404 -6.773 -9.152 1.00 95.94 67 VAL A N 1
ATOM 518 C CA . VAL A 1 67 ? -8.168 -8.178 -8.812 1.00 95.94 67 VAL A CA 1
ATOM 519 C C . VAL A 1 67 ? -7.340 -8.274 -7.534 1.00 95.94 67 VAL A C 1
ATOM 521 O O . VAL A 1 67 ? -6.519 -7.397 -7.268 1.00 95.94 67 VAL A O 1
ATOM 524 N N . VAL A 1 68 ? -7.548 -9.345 -6.768 1.00 96.62 68 VAL A N 1
ATOM 525 C CA . VAL A 1 68 ? -6.670 -9.739 -5.660 1.00 96.62 68 VAL A CA 1
ATOM 526 C C . VAL A 1 68 ? -5.578 -10.641 -6.222 1.00 96.62 68 VAL A C 1
ATOM 528 O O . VAL A 1 68 ? -5.875 -11.647 -6.863 1.00 96.62 68 VAL A O 1
ATOM 531 N N . THR A 1 69 ? -4.317 -10.276 -6.008 1.00 95.06 69 THR A N 1
ATOM 532 C CA . THR A 1 69 ? -3.162 -10.998 -6.565 1.00 95.06 69 THR A CA 1
ATOM 533 C C . THR A 1 69 ? -2.615 -12.075 -5.631 1.00 95.06 69 THR A C 1
ATOM 535 O O . THR A 1 69 ? -1.978 -13.011 -6.106 1.00 95.06 69 THR A O 1
ATOM 538 N N . GLY A 1 70 ? -2.870 -11.981 -4.325 1.00 95.75 70 GLY A N 1
ATOM 539 C CA . GLY A 1 70 ? -2.431 -12.978 -3.354 1.00 95.75 70 GLY A CA 1
ATOM 540 C C . GLY A 1 70 ? -2.807 -12.620 -1.921 1.00 95.75 70 GLY A C 1
ATOM 541 O O . GLY A 1 70 ? -3.169 -11.484 -1.624 1.00 95.75 70 GLY A O 1
ATOM 542 N N . VAL A 1 71 ? -2.707 -13.618 -1.046 1.00 95.25 71 VAL A N 1
ATOM 543 C CA . VAL A 1 71 ? -2.808 -13.486 0.410 1.00 95.25 71 VAL A CA 1
ATOM 544 C C . VAL A 1 71 ? -1.606 -14.217 0.991 1.00 95.25 71 VAL A C 1
ATOM 546 O O . VAL A 1 71 ? -1.351 -15.363 0.619 1.00 95.25 71 VAL A O 1
ATOM 549 N N . TYR A 1 72 ? -0.864 -13.545 1.864 1.00 91.81 72 TYR A N 1
ATOM 550 C CA . TYR A 1 72 ? 0.382 -14.050 2.434 1.00 91.81 72 TYR A CA 1
ATOM 551 C C . TYR A 1 72 ? 0.250 -14.084 3.966 1.00 91.81 72 TYR A C 1
ATOM 553 O O . TYR A 1 72 ? -0.226 -13.088 4.518 1.00 91.81 72 TYR A O 1
ATOM 561 N N . PRO A 1 73 ? 0.581 -15.214 4.625 1.00 85.38 73 PRO A N 1
ATOM 562 C CA . PRO A 1 73 ? 0.517 -15.356 6.079 1.00 85.38 73 PRO A CA 1
ATOM 563 C C . PRO A 1 73 ? 1.717 -14.725 6.797 1.00 85.38 73 PRO A C 1
ATOM 565 O O . PRO A 1 73 ? 2.801 -14.623 6.176 1.00 85.38 73 PRO A O 1
#

Sequence (73 aa):
MNSEENIIVASVSVLRNGEVFMIQEKKASAYGLWNFPSGRREAGEDLAETAVREVKEETGLDVRLKVVTGVYP